Protein AF-A0A820YMK4-F1 (afdb_monomer_lite)

Structure (mmCIF, N/CA/C/O backbone):
data_AF-A0A820YMK4-F1
#
_entry.id   AF-A0A820YMK4-F1
#
loop_
_atom_site.group_PDB
_atom_site.id
_atom_site.type_symbol
_atom_site.label_atom_id
_atom_site.label_alt_id
_atom_site.label_comp_id
_atom_site.label_asym_id
_atom_site.label_entity_id
_atom_site.label_seq_id
_atom_site.pdbx_PDB_ins_code
_atom_site.Cartn_x
_atom_site.Cartn_y
_atom_site.Cartn_z
_atom_site.occupancy
_atom_site.B_iso_or_equiv
_atom_site.auth_seq_id
_atom_site.auth_comp_id
_atom_site.auth_asym_id
_atom_site.auth_atom_id
_atom_site.pdbx_PDB_model_num
ATOM 1 N N . CYS A 1 1 ? -10.595 20.491 -21.855 1.00 44.12 1 CYS A N 1
ATOM 2 C CA . CYS A 1 1 ? -9.277 19.819 -21.812 1.00 44.12 1 CYS A CA 1
ATOM 3 C C . CYS A 1 1 ? -9.116 18.895 -20.594 1.00 44.12 1 CYS A C 1
ATOM 5 O O . CYS A 1 1 ? -8.037 18.860 -20.022 1.00 44.12 1 CYS A O 1
ATOM 7 N N . GLU A 1 2 ? -10.140 18.122 -20.203 1.00 41.34 2 GLU A N 1
ATOM 8 C CA . GLU A 1 2 ? -10.060 17.228 -19.022 1.00 41.34 2 GLU A CA 1
ATOM 9 C C . GLU A 1 2 ? -10.255 15.739 -19.357 1.00 41.34 2 GLU A C 1
ATOM 11 O O . GLU A 1 2 ? -9.821 14.875 -18.605 1.00 41.34 2 GLU A O 1
ATOM 16 N N . GLN A 1 3 ? -10.828 15.413 -20.521 1.00 43.97 3 GLN A N 1
ATOM 17 C CA . GLN A 1 3 ? -11.158 14.031 -20.895 1.00 43.97 3 GLN A CA 1
ATOM 18 C C . GLN A 1 3 ? -9.972 13.183 -21.373 1.00 43.97 3 GLN A C 1
ATOM 20 O O . GLN A 1 3 ? -10.063 11.962 -21.373 1.00 43.97 3 GLN A O 1
ATOM 25 N N . SER A 1 4 ? -8.841 13.789 -21.735 1.00 41.47 4 SER A N 1
ATOM 26 C CA . SER A 1 4 ? -7.663 13.061 -22.228 1.00 41.47 4 SER A CA 1
ATOM 27 C C . SER A 1 4 ? -6.729 12.540 -21.126 1.00 41.47 4 SER A C 1
ATOM 29 O O . SER A 1 4 ? -5.755 11.863 -21.441 1.00 41.47 4 SER A O 1
ATOM 31 N N . ARG A 1 5 ? -7.015 12.803 -19.841 1.00 47.66 5 ARG A N 1
ATOM 32 C CA . ARG A 1 5 ? -6.244 12.263 -18.699 1.00 47.66 5 ARG A CA 1
ATOM 33 C C . ARG A 1 5 ? -6.848 11.005 -18.063 1.00 47.66 5 ARG A C 1
ATOM 35 O O . ARG A 1 5 ? -6.221 10.421 -17.188 1.00 47.66 5 ARG A O 1
ATOM 42 N N . LEU A 1 6 ? -8.035 10.574 -18.497 1.00 47.06 6 LEU A N 1
ATOM 43 C CA . LEU A 1 6 ? -8.757 9.457 -17.872 1.00 47.06 6 LEU A CA 1
ATOM 44 C C . LEU A 1 6 ? -8.223 8.066 -18.256 1.00 47.06 6 LEU A C 1
ATOM 46 O O . LEU A 1 6 ? -8.488 7.109 -17.541 1.00 47.06 6 LEU A O 1
ATOM 50 N N . ASN A 1 7 ? -7.430 7.949 -19.324 1.00 50.53 7 ASN A N 1
ATOM 51 C CA . ASN A 1 7 ? -7.085 6.636 -19.887 1.00 50.53 7 ASN A CA 1
ATOM 52 C C . ASN A 1 7 ? -5.708 6.096 -19.458 1.00 50.53 7 ASN A C 1
ATOM 54 O O . ASN A 1 7 ? -5.386 4.956 -19.776 1.00 50.53 7 ASN A O 1
ATOM 58 N N . ALA A 1 8 ? -4.893 6.882 -18.742 1.00 49.84 8 ALA A N 1
ATOM 59 C CA . ALA A 1 8 ? -3.568 6.442 -18.282 1.00 49.84 8 ALA A CA 1
ATOM 60 C C . ALA A 1 8 ? -3.612 5.618 -16.977 1.00 49.84 8 ALA A C 1
ATOM 62 O O . ALA A 1 8 ? -2.638 4.964 -16.636 1.00 49.84 8 ALA A O 1
ATOM 63 N N . TYR A 1 9 ? -4.744 5.611 -16.264 1.00 60.66 9 TYR A N 1
ATOM 64 C CA . TYR A 1 9 ? -4.913 4.902 -14.986 1.00 60.66 9 TYR A CA 1
ATOM 65 C C . TYR A 1 9 ? -5.800 3.657 -15.085 1.00 60.66 9 TYR A C 1
ATOM 67 O O . TYR A 1 9 ? -6.255 3.144 -14.065 1.00 60.66 9 TYR A O 1
ATOM 75 N N . GLU A 1 10 ? -6.085 3.175 -16.29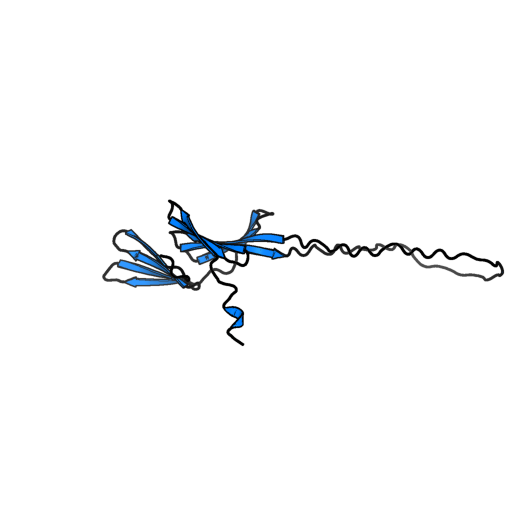5 1.00 82.25 10 GLU A N 1
ATOM 76 C CA . GLU A 1 10 ? -6.966 2.022 -16.456 1.00 82.25 10 GLU A CA 1
ATOM 77 C C . GLU A 1 10 ? -6.236 0.743 -16.017 1.00 82.25 10 GLU A C 1
ATOM 79 O O . GLU A 1 10 ? -5.239 0.324 -16.618 1.00 82.25 10 GLU A O 1
ATOM 84 N N . GLU A 1 11 ? -6.721 0.153 -14.923 1.00 89.19 11 GLU A N 1
ATOM 85 C CA . GLU A 1 11 ? -6.281 -1.149 -14.430 1.00 89.19 11 GLU A CA 1
ATOM 86 C C . GLU A 1 11 ? -6.494 -2.202 -15.525 1.00 89.19 11 GLU A C 1
ATOM 88 O O . GLU A 1 11 ? -7.583 -2.331 -16.086 1.00 89.19 11 GLU A O 1
ATOM 93 N N . ASN A 1 12 ? -5.442 -2.953 -15.847 1.00 92.25 12 ASN A N 1
ATOM 94 C CA . ASN A 1 12 ? -5.512 -4.075 -16.776 1.00 92.25 12 ASN A CA 1
ATOM 95 C C . ASN A 1 12 ? -5.909 -5.366 -16.048 1.00 92.25 12 ASN A C 1
ATOM 97 O O . ASN A 1 12 ? -6.738 -6.132 -16.531 1.00 92.25 12 ASN A O 1
ATOM 101 N N . SER A 1 13 ? -5.312 -5.613 -14.880 1.00 94.12 13 SER A N 1
ATOM 102 C CA . SER A 1 13 ? -5.597 -6.792 -14.059 1.00 94.12 13 SER A CA 1
ATOM 103 C C . SER A 1 13 ? -5.133 -6.604 -12.618 1.00 94.12 13 SER A C 1
ATOM 105 O O . SER A 1 13 ? -4.156 -5.887 -12.383 1.00 94.12 13 SER A O 1
ATOM 107 N N . ARG A 1 14 ? -5.739 -7.353 -11.689 1.00 95.56 14 ARG A N 1
ATOM 108 C CA . ARG A 1 14 ? -5.254 -7.510 -10.311 1.00 95.56 14 ARG A CA 1
ATOM 109 C C . ARG A 1 14 ? -5.041 -8.963 -9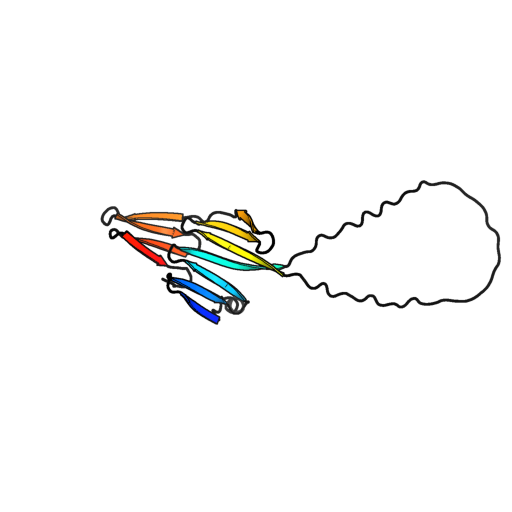.916 1.00 95.56 14 ARG A C 1
ATOM 111 O O . ARG A 1 14 ? -5.781 -9.846 -10.348 1.00 95.56 14 ARG A O 1
ATOM 118 N N . ILE A 1 15 ? -4.054 -9.185 -9.058 1.00 97.06 15 ILE A N 1
ATOM 119 C CA . ILE A 1 15 ? -3.762 -10.469 -8.419 1.00 97.06 15 ILE A CA 1
ATOM 120 C C . ILE A 1 15 ? -3.705 -10.235 -6.912 1.00 97.06 15 ILE A C 1
ATOM 122 O O . ILE A 1 15 ? -3.066 -9.287 -6.461 1.00 97.06 15 ILE A O 1
ATOM 126 N N . ILE A 1 16 ? -4.371 -11.098 -6.150 1.00 97.38 16 ILE A N 1
ATOM 127 C CA . ILE A 1 16 ? -4.327 -11.100 -4.686 1.00 97.38 16 ILE A CA 1
ATOM 128 C C . ILE A 1 16 ? -3.622 -12.384 -4.264 1.00 97.38 16 ILE A C 1
ATOM 130 O O . ILE A 1 16 ? -4.019 -13.467 -4.703 1.00 97.38 16 ILE A O 1
ATOM 134 N N . ASP A 1 17 ? -2.565 -12.265 -3.469 1.00 96.31 17 ASP A N 1
ATOM 135 C CA . ASP A 1 17 ? -1.839 -13.427 -2.958 1.00 96.31 17 ASP A CA 1
ATOM 136 C C . ASP A 1 17 ? -2.427 -13.951 -1.633 1.00 96.31 17 ASP A C 1
ATOM 138 O O . ASP A 1 17 ? -3.372 -13.395 -1.071 1.00 96.31 17 ASP A O 1
ATOM 142 N N . SER A 1 18 ? -1.878 -15.059 -1.131 1.00 96.69 18 SER A N 1
ATOM 143 C CA . SER A 1 18 ? -2.309 -15.662 0.138 1.00 96.69 18 SER A CA 1
ATOM 144 C C . SER A 1 18 ? -1.953 -14.835 1.375 1.00 96.69 18 SER A C 1
ATOM 146 O O . SER A 1 18 ? -2.486 -15.098 2.450 1.00 96.69 18 SER A O 1
ATOM 148 N N . GLU A 1 19 ? -1.037 -13.878 1.242 1.00 95.25 19 GLU A N 1
ATOM 149 C CA . GLU A 1 19 ? -0.589 -12.992 2.319 1.00 95.25 19 GLU A CA 1
ATOM 150 C C . GLU A 1 19 ? -1.419 -11.696 2.369 1.00 95.25 19 GLU A C 1
ATOM 152 O O . GLU A 1 19 ? -1.318 -10.931 3.327 1.00 95.25 19 GLU A O 1
ATOM 157 N N . GLY A 1 20 ? -2.299 -11.481 1.385 1.00 93.62 20 GLY A N 1
ATOM 158 C CA . GLY A 1 20 ? -3.174 -10.317 1.285 1.00 93.62 20 GLY A CA 1
ATOM 159 C C . GLY A 1 20 ? -2.554 -9.143 0.531 1.00 93.62 20 GLY A C 1
ATOM 160 O O . GLY A 1 20 ? -3.114 -8.047 0.562 1.00 93.62 20 GLY A O 1
ATOM 161 N N . HIS A 1 21 ? -1.424 -9.338 -0.153 1.00 96.88 21 HIS A N 1
ATOM 162 C CA . HIS A 1 21 ? -0.894 -8.341 -1.073 1.00 96.88 21 HIS A CA 1
ATOM 163 C C . HIS A 1 21 ? -1.774 -8.253 -2.313 1.00 96.88 21 HIS A C 1
ATOM 165 O O . HIS A 1 21 ? -2.178 -9.269 -2.887 1.00 96.88 21 HIS A O 1
ATOM 171 N N . VAL A 1 22 ? -2.018 -7.028 -2.770 1.00 97.44 22 VAL A N 1
ATOM 172 C CA . VAL A 1 22 ? -2.761 -6.765 -4.002 1.00 97.44 22 VAL A CA 1
ATOM 173 C C . VAL A 1 22 ? -1.812 -6.176 -5.031 1.00 97.44 22 VAL A C 1
ATOM 175 O O . VAL A 1 22 ? -1.326 -5.060 -4.876 1.00 97.44 22 VAL A O 1
ATOM 178 N N . MET A 1 23 ? -1.548 -6.932 -6.090 1.00 97.25 23 MET A N 1
ATOM 179 C CA . MET A 1 23 ? -0.740 -6.509 -7.229 1.00 97.25 23 MET A CA 1
ATOM 180 C C . MET A 1 23 ? -1.661 -6.016 -8.339 1.00 97.25 23 MET A C 1
ATOM 182 O O . MET A 1 23 ? -2.475 -6.780 -8.856 1.00 97.25 23 MET A O 1
ATOM 186 N N . ILE A 1 24 ? -1.520 -4.753 -8.716 1.00 95.50 24 ILE A N 1
ATOM 187 C CA . ILE A 1 24 ? -2.305 -4.078 -9.745 1.00 95.50 24 ILE A CA 1
ATOM 188 C C . ILE A 1 24 ? -1.383 -3.796 -10.925 1.00 95.50 24 ILE A C 1
ATOM 190 O O . ILE A 1 24 ? -0.360 -3.123 -10.789 1.00 95.50 24 ILE A O 1
ATOM 194 N N . PHE A 1 25 ? -1.763 -4.304 -12.092 1.00 94.19 25 PHE A N 1
ATOM 195 C CA . PHE A 1 25 ? -1.062 -4.084 -13.350 1.00 94.19 25 PHE A CA 1
ATOM 196 C C . PHE A 1 25 ? -1.840 -3.051 -14.154 1.00 94.19 25 PHE A C 1
ATOM 198 O O . PHE A 1 25 ? -3.000 -3.283 -14.506 1.00 94.19 25 PHE A O 1
ATOM 205 N N . LYS A 1 26 ? -1.217 -1.913 -14.446 1.00 91.19 26 LYS A N 1
ATOM 206 C CA . LYS A 1 26 ? -1.807 -0.863 -15.280 1.00 91.19 26 LYS A CA 1
ATOM 207 C C . LYS A 1 26 ? -1.460 -1.078 -16.753 1.00 91.19 26 LYS A C 1
ATOM 209 O O . LYS A 1 26 ? -0.520 -1.799 -17.094 1.00 91.19 26 LYS A O 1
ATOM 214 N N . ARG A 1 27 ? -2.232 -0.461 -17.651 1.00 88.06 27 ARG A N 1
ATOM 215 C CA . ARG A 1 27 ? -2.007 -0.566 -19.106 1.00 88.06 27 ARG A CA 1
ATOM 216 C C . ARG A 1 27 ? -0.708 0.072 -19.596 1.00 88.06 27 ARG A C 1
ATOM 218 O O . ARG A 1 27 ? -0.200 -0.337 -20.633 1.00 88.06 27 ARG A O 1
ATOM 225 N N . ASP A 1 28 ? -0.184 1.052 -18.873 1.00 84.00 28 ASP A N 1
ATOM 226 C CA . ASP A 1 28 ? 1.091 1.716 -19.162 1.00 84.00 28 ASP A CA 1
ATOM 227 C C . ASP A 1 28 ? 2.321 0.886 -18.742 1.00 84.00 28 ASP A C 1
ATOM 229 O O . ASP A 1 28 ? 3.456 1.289 -18.988 1.00 84.00 28 ASP A O 1
ATOM 233 N N . GLY A 1 29 ? 2.107 -0.291 -18.145 1.00 84.06 29 GLY A N 1
ATOM 234 C CA . GLY A 1 29 ? 3.169 -1.160 -17.645 1.00 84.06 29 GLY A CA 1
ATOM 235 C C . GLY A 1 29 ? 3.629 -0.823 -16.225 1.00 84.06 29 GLY A C 1
ATOM 236 O O . GLY A 1 29 ? 4.538 -1.489 -15.718 1.00 84.06 29 GLY A O 1
ATOM 237 N N . GLU A 1 30 ? 3.012 0.163 -15.565 1.00 88.75 30 GLU A N 1
ATOM 238 C CA . GLU A 1 30 ? 3.214 0.414 -14.140 1.00 88.75 30 GLU A CA 1
ATOM 239 C C . GLU A 1 30 ? 2.631 -0.750 -13.324 1.00 88.75 30 GLU A C 1
ATOM 241 O O . GLU A 1 30 ? 1.557 -1.292 -13.617 1.00 88.75 30 GLU A O 1
ATOM 246 N N . VAL A 1 31 ? 3.356 -1.138 -12.278 1.00 93.25 31 VAL A N 1
ATOM 247 C CA . VAL A 1 31 ? 2.923 -2.168 -11.331 1.00 93.25 31 VAL A CA 1
ATOM 248 C C . VAL A 1 31 ? 2.845 -1.538 -9.955 1.00 93.25 31 VAL A C 1
ATOM 250 O O . VAL A 1 31 ? 3.825 -0.954 -9.493 1.00 93.25 31 VAL A O 1
ATOM 253 N N . MET A 1 32 ? 1.699 -1.680 -9.301 1.00 95.38 32 MET A N 1
ATOM 254 C CA . MET A 1 32 ? 1.480 -1.220 -7.936 1.00 95.38 32 MET A CA 1
ATOM 255 C C . MET A 1 32 ? 1.205 -2.416 -7.029 1.00 95.38 32 MET A C 1
ATOM 257 O O . MET A 1 32 ? 0.403 -3.279 -7.370 1.00 95.38 32 MET A O 1
ATOM 261 N N . ILE A 1 33 ? 1.865 -2.475 -5.879 1.00 96.94 33 ILE A N 1
ATOM 262 C CA . ILE A 1 33 ? 1.673 -3.509 -4.864 1.00 96.94 33 ILE A CA 1
ATOM 263 C C . ILE A 1 33 ? 1.155 -2.824 -3.609 1.00 96.94 33 ILE A C 1
ATOM 265 O O . ILE A 1 33 ? 1.820 -1.949 -3.056 1.00 96.94 33 ILE A O 1
ATOM 269 N N . LEU A 1 34 ? -0.033 -3.221 -3.174 1.00 97.44 34 LEU A N 1
ATOM 270 C CA . LEU A 1 34 ? -0.677 -2.748 -1.959 1.00 97.44 34 LEU A CA 1
ATOM 271 C C . LEU A 1 34 ? -0.491 -3.807 -0.875 1.00 97.44 34 LEU A C 1
ATOM 273 O O . LEU A 1 34 ? -0.842 -4.970 -1.080 1.00 97.44 34 LEU A O 1
ATOM 277 N N . GLN A 1 35 ? 0.079 -3.420 0.261 1.00 97.62 35 GLN A N 1
ATOM 278 C CA . GLN A 1 35 ? 0.334 -4.326 1.374 1.00 97.62 35 GLN A CA 1
ATOM 279 C C . GLN A 1 35 ? -0.793 -4.288 2.413 1.00 97.62 35 GLN A C 1
ATOM 281 O O . GLN A 1 35 ? -1.352 -3.226 2.684 1.00 97.62 35 GLN A O 1
ATOM 286 N N . PRO A 1 36 ? -1.086 -5.403 3.099 1.00 96.38 36 PRO A N 1
ATOM 287 C CA . PRO A 1 36 ? -2.124 -5.457 4.136 1.00 96.38 36 PRO A CA 1
ATOM 288 C C . PRO A 1 36 ? -1.832 -4.578 5.370 1.00 96.38 36 PRO A C 1
ATOM 290 O O . PRO A 1 36 ? -2.643 -4.496 6.298 1.00 96.38 36 PRO A O 1
ATOM 293 N N . ASP A 1 37 ? -0.666 -3.937 5.436 1.00 95.31 37 ASP A N 1
ATOM 294 C CA . ASP A 1 37 ? -0.303 -2.951 6.450 1.00 95.31 37 ASP A CA 1
ATOM 295 C C . ASP A 1 37 ? -0.472 -1.490 6.032 1.00 95.31 37 ASP A C 1
ATOM 297 O O . ASP A 1 37 ? -0.331 -0.608 6.878 1.00 95.31 37 ASP A O 1
ATOM 301 N N . GLY A 1 38 ? -0.854 -1.233 4.782 1.00 95.62 38 GLY A N 1
ATOM 302 C CA . GLY A 1 38 ? -0.924 0.107 4.207 1.00 95.62 38 GLY A CA 1
ATOM 303 C C . GLY A 1 38 ? 0.330 0.497 3.434 1.00 95.62 38 GLY A C 1
ATOM 304 O O . GLY A 1 38 ? 0.381 1.605 2.900 1.00 95.62 38 GLY A O 1
ATOM 305 N N . GLY A 1 39 ? 1.335 -0.373 3.346 1.00 97.06 39 GLY A N 1
ATOM 306 C CA . GLY A 1 39 ? 2.473 -0.183 2.461 1.00 97.06 39 GLY A CA 1
ATOM 307 C C . GLY A 1 39 ? 2.053 -0.123 0.988 1.00 97.06 39 GLY A C 1
ATOM 308 O O . GLY A 1 39 ? 1.114 -0.799 0.567 1.00 97.06 39 GLY A O 1
ATOM 309 N N . ILE A 1 40 ? 2.744 0.695 0.198 1.00 97.19 40 ILE A N 1
ATOM 310 C CA . ILE A 1 40 ? 2.547 0.809 -1.250 1.00 97.19 40 ILE A CA 1
ATOM 311 C C . ILE A 1 40 ? 3.905 0.731 -1.942 1.00 97.19 40 ILE A C 1
ATOM 313 O O . ILE A 1 40 ? 4.816 1.484 -1.604 1.00 97.19 40 ILE A O 1
ATOM 317 N N . PHE A 1 41 ? 4.020 -0.127 -2.953 1.00 96.50 41 PHE A N 1
ATOM 318 C CA . PHE A 1 41 ? 5.181 -0.205 -3.839 1.00 96.50 41 PHE A CA 1
ATOM 319 C C . PHE A 1 41 ? 4.740 0.104 -5.256 1.00 96.50 41 PHE A C 1
ATOM 321 O O . PHE A 1 41 ? 3.792 -0.496 -5.749 1.00 96.50 41 PHE A O 1
ATOM 328 N N . ILE A 1 42 ? 5.427 1.021 -5.922 1.00 94.50 42 ILE A N 1
ATOM 329 C CA . ILE A 1 42 ? 5.124 1.421 -7.293 1.00 94.50 42 ILE A CA 1
ATOM 330 C C . ILE A 1 42 ? 6.377 1.232 -8.131 1.00 94.50 42 ILE A C 1
ATOM 332 O O . ILE A 1 42 ? 7.415 1.837 -7.853 1.00 94.50 42 ILE A O 1
ATOM 336 N N . LYS A 1 43 ? 6.275 0.414 -9.175 1.00 93.44 43 LYS A N 1
ATOM 337 C CA . LYS A 1 43 ? 7.320 0.264 -10.181 1.00 93.44 43 LYS A CA 1
ATOM 338 C C . LYS A 1 43 ? 7.259 1.439 -11.147 1.00 93.44 43 LYS A C 1
ATOM 340 O O . LYS A 1 43 ? 6.308 1.568 -11.909 1.00 93.44 43 LYS A O 1
ATOM 345 N N . MET A 1 44 ? 8.306 2.248 -11.156 1.00 86.62 44 MET A N 1
ATOM 346 C CA . MET A 1 44 ? 8.492 3.376 -12.060 1.00 86.62 44 MET A CA 1
ATOM 347 C C . MET A 1 44 ? 9.527 3.028 -13.134 1.00 86.62 44 MET A C 1
ATOM 349 O O . MET A 1 44 ? 10.492 2.300 -12.880 1.00 86.62 44 MET A O 1
ATOM 353 N N . ILE A 1 45 ? 9.335 3.564 -14.338 1.00 83.12 45 ILE A N 1
ATOM 354 C CA . ILE A 1 45 ? 10.302 3.477 -15.436 1.00 83.12 45 ILE A CA 1
ATOM 355 C C . ILE A 1 45 ? 10.938 4.855 -15.584 1.00 83.12 45 ILE A C 1
ATOM 357 O O . ILE A 1 45 ? 10.239 5.822 -15.881 1.00 83.12 45 ILE A O 1
ATOM 361 N N . VAL A 1 46 ? 12.251 4.945 -15.382 1.00 79.31 46 VAL A N 1
ATOM 362 C CA . VAL A 1 46 ? 13.000 6.194 -15.540 1.00 79.31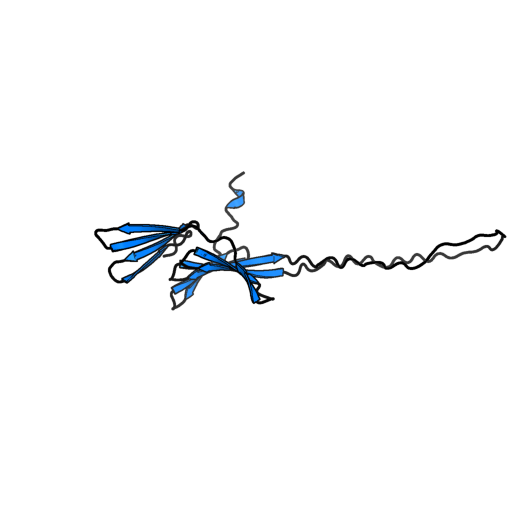 46 VAL A CA 1
ATOM 363 C C . VAL A 1 46 ? 13.928 6.061 -16.749 1.00 79.31 46 VAL A C 1
ATOM 365 O O . VAL A 1 46 ? 14.688 5.090 -16.830 1.00 79.31 46 VAL A O 1
ATOM 368 N N . PRO A 1 47 ? 13.864 6.986 -17.723 1.00 71.75 47 PRO A N 1
ATOM 369 C CA . PRO A 1 47 ? 14.836 7.017 -18.808 1.00 71.75 47 PRO A CA 1
ATOM 370 C C . PRO A 1 47 ? 16.215 7.367 -18.236 1.00 71.75 47 PRO A C 1
ATOM 372 O O . PRO A 1 47 ? 16.366 8.380 -17.553 1.00 71.75 47 PRO A O 1
ATOM 375 N N . GLN A 1 48 ? 17.218 6.526 -18.487 1.00 65.44 48 GLN A N 1
ATOM 376 C CA . GLN A 1 48 ? 18.596 6.826 -18.117 1.00 65.44 48 GLN A CA 1
ATOM 377 C C . GLN A 1 48 ? 19.162 7.808 -19.144 1.00 65.44 48 GLN A C 1
ATOM 379 O O . GLN A 1 48 ? 19.316 7.456 -20.310 1.00 65.44 48 GLN A O 1
ATOM 384 N N . GLN A 1 49 ? 19.458 9.038 -18.722 1.00 58.31 49 GLN A N 1
ATOM 385 C CA . GLN A 1 49 ? 20.368 9.890 -19.483 1.00 58.31 49 GLN A CA 1
ATOM 386 C C . GLN A 1 49 ? 21.785 9.370 -19.244 1.00 58.31 49 GLN A C 1
ATOM 388 O O . GLN A 1 49 ? 22.214 9.245 -18.092 1.00 58.31 49 GLN A O 1
ATOM 393 N N . GLU A 1 50 ? 22.487 9.002 -20.314 1.00 60.56 50 GLU A N 1
ATOM 394 C CA . GLU A 1 50 ? 23.917 8.733 -20.215 1.00 60.56 50 GLU A CA 1
ATOM 395 C C . GLU A 1 50 ? 24.637 10.034 -19.833 1.00 60.56 50 GLU A C 1
ATOM 397 O O . GLU A 1 50 ? 24.254 11.108 -20.304 1.00 60.56 50 GLU A O 1
ATOM 402 N N . PRO A 1 51 ? 25.647 9.981 -18.948 1.00 56.88 51 PRO A N 1
ATOM 403 C CA . PRO A 1 51 ? 26.470 11.149 -18.697 1.00 56.88 51 PRO A CA 1
ATOM 404 C C . PRO A 1 51 ? 27.191 11.501 -20.001 1.00 56.88 51 PRO A C 1
ATOM 406 O O . PRO A 1 51 ? 27.971 10.691 -20.503 1.00 56.88 51 PRO A O 1
ATOM 409 N N . GLU A 1 52 ? 26.934 12.695 -20.544 1.00 52.31 52 GLU A N 1
ATOM 410 C CA . GLU A 1 52 ? 27.749 13.252 -21.623 1.00 52.31 52 GLU A CA 1
ATOM 411 C C . GLU A 1 52 ? 29.201 13.246 -21.140 1.00 52.31 52 GLU A C 1
ATOM 413 O O . GLU A 1 52 ? 29.582 13.971 -20.218 1.00 52.31 52 GLU A O 1
ATOM 418 N N . ILE A 1 53 ? 30.014 12.357 -21.711 1.00 57.94 53 ILE A N 1
ATOM 419 C CA . ILE A 1 53 ? 31.450 12.370 -21.481 1.00 57.94 53 ILE A CA 1
ATOM 420 C C . ILE A 1 53 ? 31.931 13.665 -22.122 1.00 57.94 53 ILE A C 1
ATOM 422 O O . ILE A 1 53 ? 32.046 13.750 -23.345 1.00 57.94 53 ILE A O 1
ATOM 426 N N . GLU A 1 54 ? 32.204 14.681 -21.305 1.00 53.28 54 GLU A N 1
ATOM 427 C CA . GLU A 1 54 ? 32.983 15.831 -21.735 1.00 53.28 54 GLU A CA 1
ATOM 428 C C . GLU A 1 54 ? 34.336 15.295 -22.217 1.00 53.28 54 GLU A C 1
ATOM 430 O O . GLU A 1 54 ? 35.248 15.019 -21.433 1.00 53.28 54 GLU A O 1
ATOM 435 N N . THR A 1 55 ? 34.477 15.099 -23.530 1.00 49.31 55 THR A N 1
ATOM 436 C CA . THR A 1 55 ? 35.781 14.969 -24.173 1.00 49.31 55 THR A CA 1
ATOM 437 C C . THR A 1 55 ? 36.521 16.277 -23.937 1.00 49.31 55 THR A C 1
ATOM 439 O O . THR A 1 55 ? 36.441 17.216 -24.728 1.00 49.31 55 THR A O 1
ATOM 442 N N . SER A 1 56 ? 37.233 16.335 -22.815 1.00 46.44 56 SER A N 1
ATOM 443 C CA . SER A 1 56 ? 38.296 17.291 -22.559 1.00 46.44 56 SER A CA 1
ATOM 444 C C . SER A 1 56 ? 39.356 17.077 -23.635 1.00 46.44 56 SER A C 1
ATOM 446 O O . SER A 1 56 ? 40.227 16.212 -23.533 1.00 46.44 56 SER A O 1
ATOM 448 N N . ALA A 1 57 ? 39.225 17.818 -24.734 1.00 47.12 57 ALA A N 1
ATOM 449 C CA . ALA A 1 57 ? 40.256 17.940 -25.745 1.00 47.12 57 ALA A CA 1
ATOM 450 C C . ALA A 1 57 ? 41.403 18.759 -25.143 1.00 47.12 57 ALA A C 1
ATOM 452 O O . ALA A 1 57 ? 41.495 19.977 -25.303 1.00 47.12 57 ALA A O 1
ATOM 453 N N . GLU A 1 58 ? 42.277 18.068 -24.423 1.00 43.09 58 GLU A N 1
ATOM 454 C CA . GLU A 1 58 ? 43.576 18.562 -24.001 1.00 43.09 58 GLU A CA 1
ATOM 455 C C . GLU A 1 58 ? 44.391 18.897 -25.264 1.00 43.09 58 GLU A C 1
ATOM 457 O O . GLU A 1 58 ? 44.902 18.022 -25.960 1.00 43.09 58 GLU A O 1
ATOM 462 N N . SER A 1 59 ? 44.452 20.182 -25.618 1.00 45.88 59 SER A N 1
ATOM 463 C CA . SER A 1 59 ? 45.330 20.690 -26.675 1.00 45.88 59 SER A CA 1
ATOM 464 C C . SER A 1 59 ? 46.604 21.259 -26.050 1.00 45.88 59 SER A C 1
ATOM 466 O O . SER A 1 59 ? 46.561 22.368 -25.511 1.00 45.88 59 SER A O 1
ATOM 468 N N . PRO A 1 60 ? 47.766 20.592 -26.155 1.00 44.94 60 PRO A N 1
ATOM 469 C CA . PRO A 1 60 ? 49.043 21.250 -25.973 1.00 44.94 60 PRO A CA 1
ATOM 470 C C . PRO A 1 60 ? 49.551 21.716 -27.343 1.00 44.94 60 PRO A C 1
ATOM 472 O O . PRO A 1 60 ? 49.806 20.905 -28.230 1.00 44.94 60 PRO A O 1
ATOM 475 N N . ASN A 1 61 ? 49.707 23.027 -27.532 1.00 37.66 61 ASN A N 1
ATOM 476 C CA . ASN A 1 61 ? 51.011 23.623 -27.858 1.00 37.66 61 ASN A CA 1
ATOM 477 C C . ASN A 1 61 ? 50.902 25.069 -28.358 1.00 37.66 61 ASN A C 1
ATOM 479 O O . ASN A 1 61 ? 50.452 25.370 -29.460 1.00 37.66 61 ASN A O 1
ATOM 483 N N . SER A 1 62 ? 51.408 25.949 -27.496 1.00 39.34 62 SER A N 1
ATOM 484 C CA . SER A 1 62 ? 52.331 27.055 -27.770 1.00 39.34 62 SER A CA 1
ATOM 485 C C . SER A 1 62 ? 52.562 27.504 -29.221 1.00 39.34 62 SER A C 1
ATOM 487 O O . SER A 1 62 ? 53.105 26.790 -30.061 1.00 39.34 62 SER A O 1
ATOM 489 N N . ALA A 1 63 ? 52.321 28.799 -29.416 1.00 42.19 63 ALA A N 1
ATOM 490 C CA . ALA A 1 63 ? 52.777 29.630 -30.519 1.00 42.19 63 ALA A CA 1
ATOM 491 C C . ALA A 1 63 ? 54.304 29.611 -30.747 1.00 42.19 63 ALA A C 1
ATOM 493 O O . ALA A 1 63 ? 55.063 29.733 -29.785 1.00 42.19 63 ALA A O 1
ATOM 494 N N . LYS A 1 64 ? 54.741 29.639 -32.021 1.00 39.50 64 LYS A N 1
ATOM 495 C CA . LYS A 1 64 ? 55.561 30.729 -32.614 1.00 39.50 64 LYS A CA 1
ATOM 496 C C . LYS A 1 64 ? 56.055 30.437 -34.051 1.00 39.50 64 LYS A C 1
ATOM 498 O O . LYS A 1 64 ? 56.690 29.423 -34.294 1.00 39.50 64 LYS A O 1
ATOM 503 N N . LYS A 1 65 ? 55.932 31.493 -34.877 1.00 36.81 65 LYS A N 1
ATOM 504 C CA . LYS A 1 65 ? 56.857 32.013 -35.919 1.00 36.81 65 LYS A CA 1
ATOM 505 C C . LYS A 1 65 ? 56.784 31.526 -37.387 1.00 36.81 65 LYS A C 1
ATOM 507 O O . LYS A 1 65 ? 57.166 30.412 -37.708 1.00 36.81 65 LYS A O 1
ATOM 512 N N . GLU A 1 66 ? 56.343 32.467 -38.241 1.00 38.75 66 GLU A N 1
ATOM 513 C CA . GLU A 1 66 ? 56.902 32.974 -39.527 1.00 38.75 66 GLU A CA 1
ATOM 514 C C . GLU A 1 66 ? 57.939 32.082 -40.260 1.00 38.75 66 GLU A C 1
ATOM 516 O O . GLU A 1 66 ? 58.904 31.632 -39.660 1.00 38.75 66 GLU A O 1
ATOM 521 N N . THR A 1 67 ? 57.961 31.886 -41.588 1.00 33.94 67 THR A N 1
ATOM 522 C CA . THR A 1 67 ? 57.830 32.850 -42.702 1.00 33.94 67 THR A CA 1
ATOM 523 C C . THR A 1 67 ? 57.881 32.102 -44.059 1.00 33.94 67 THR A C 1
ATOM 525 O O . THR A 1 67 ? 58.516 31.057 -44.146 1.00 33.94 67 THR A O 1
ATOM 528 N N . ARG A 1 68 ? 57.384 32.764 -45.121 1.00 40.09 68 ARG A N 1
ATOM 529 C CA . ARG A 1 68 ? 57.757 32.684 -46.561 1.00 40.09 68 ARG A CA 1
ATOM 530 C C . ARG A 1 68 ? 57.138 31.630 -47.505 1.00 40.09 68 ARG A C 1
ATOM 532 O O . ARG A 1 68 ? 57.509 30.467 -47.558 1.00 40.09 68 ARG A O 1
ATOM 539 N N . THR A 1 69 ? 56.257 32.192 -48.335 1.00 40.38 69 THR A N 1
ATOM 540 C CA . THR A 1 69 ? 55.995 31.979 -49.770 1.00 40.38 69 THR A CA 1
ATOM 541 C C . THR A 1 69 ? 57.098 31.303 -50.594 1.00 40.38 69 THR A C 1
ATOM 543 O O . THR A 1 69 ? 58.223 31.792 -50.593 1.00 40.38 69 THR A O 1
ATOM 546 N N . ASP A 1 70 ? 56.728 30.296 -51.398 1.00 39.50 70 ASP A N 1
ATOM 547 C CA . ASP A 1 70 ? 56.920 30.296 -52.859 1.00 39.50 70 ASP A CA 1
ATOM 548 C C . ASP A 1 70 ? 56.199 29.115 -53.547 1.00 39.50 70 ASP A C 1
ATOM 550 O O . ASP A 1 70 ? 55.678 28.202 -52.913 1.00 39.50 70 ASP A O 1
ATOM 554 N N . ALA A 1 71 ? 56.066 29.233 -54.866 1.00 40.16 71 ALA A N 1
ATOM 555 C CA . ALA A 1 71 ? 54.971 28.748 -55.698 1.00 40.16 71 ALA A CA 1
ATOM 556 C C . ALA A 1 71 ? 55.107 27.336 -56.325 1.00 40.16 71 ALA A C 1
ATOM 558 O O . ALA A 1 71 ? 56.192 26.779 -56.438 1.00 40.16 71 ALA A O 1
ATOM 559 N N . ARG A 1 72 ? 53.975 26.918 -56.936 1.00 37.28 72 ARG A N 1
ATOM 560 C CA . ARG A 1 72 ? 53.759 25.978 -58.073 1.00 37.28 72 ARG A CA 1
ATOM 561 C C . ARG A 1 72 ? 53.628 24.471 -57.796 1.00 37.28 72 ARG A C 1
ATOM 563 O O . ARG A 1 72 ? 54.601 23.781 -57.541 1.00 37.28 72 ARG A O 1
ATOM 570 N N . GLY A 1 73 ? 52.443 23.929 -58.121 1.00 37.47 73 GLY A N 1
ATOM 571 C CA . GLY A 1 73 ? 52.278 22.500 -58.423 1.00 37.47 73 GLY A CA 1
ATOM 572 C C . GLY A 1 73 ? 50.830 22.021 -58.595 1.00 37.47 73 GLY A C 1
ATOM 573 O O . GLY A 1 73 ? 50.173 21.666 -57.633 1.00 37.47 73 GLY A O 1
ATOM 574 N N . LYS A 1 74 ? 50.335 21.995 -59.837 1.00 40.84 74 LYS A N 1
ATOM 575 C CA . LYS A 1 74 ? 49.047 21.422 -60.288 1.00 40.84 74 LYS A CA 1
ATOM 576 C C . LYS A 1 74 ? 48.895 19.915 -59.970 1.00 40.84 74 LYS A C 1
ATOM 578 O O . LYS A 1 74 ? 49.774 19.172 -60.386 1.00 40.84 74 LYS A O 1
ATOM 583 N N . LYS A 1 75 ? 47.715 19.474 -59.487 1.00 39.28 75 LYS A N 1
ATOM 584 C CA . LYS A 1 75 ? 46.722 18.551 -60.129 1.00 39.28 75 LYS A CA 1
ATOM 585 C C . LYS A 1 75 ? 46.003 17.608 -59.140 1.00 39.28 75 LYS A C 1
ATOM 587 O O . LYS A 1 75 ? 46.648 16.833 -58.458 1.00 39.28 75 LYS A O 1
ATOM 592 N N . LYS A 1 76 ? 44.670 17.594 -59.300 1.00 37.34 76 LYS A N 1
ATOM 593 C CA . LYS A 1 76 ? 43.715 16.465 -59.255 1.00 37.34 76 LYS A CA 1
ATOM 594 C C . LYS A 1 76 ? 43.682 15.553 -58.020 1.00 37.34 76 LYS A C 1
ATOM 596 O O . LYS A 1 76 ? 44.565 14.727 -57.843 1.00 37.34 76 LYS A O 1
ATOM 601 N N . GLY A 1 77 ? 42.502 15.522 -57.401 1.00 35.12 77 GLY A N 1
ATOM 602 C CA . GLY A 1 77 ? 41.919 14.288 -56.879 1.00 35.12 77 GLY A CA 1
ATOM 603 C C . GLY A 1 77 ? 41.219 14.476 -55.546 1.00 35.12 77 GLY A C 1
ATOM 604 O O . GLY A 1 77 ? 41.824 14.213 -54.517 1.00 35.12 77 GLY A O 1
ATOM 605 N N . ASP A 1 78 ? 39.950 14.887 -55.581 1.00 49.03 78 ASP A N 1
ATOM 606 C CA . ASP A 1 78 ? 39.011 14.547 -54.511 1.00 49.03 78 ASP A CA 1
ATOM 607 C C . ASP A 1 78 ? 38.983 13.022 -54.331 1.00 49.03 78 ASP A C 1
ATOM 609 O O . ASP A 1 78 ? 38.948 12.282 -55.322 1.00 49.03 78 ASP A O 1
ATOM 613 N N . PRO A 1 79 ? 38.874 12.556 -53.085 1.00 47.84 79 PRO A N 1
ATOM 614 C CA . PRO A 1 79 ? 37.805 11.623 -52.805 1.00 47.84 79 PRO A CA 1
ATOM 615 C C . PRO A 1 79 ? 36.931 12.174 -51.684 1.00 47.84 79 PRO A C 1
ATOM 617 O O . PRO A 1 79 ? 37.368 12.381 -50.553 1.00 47.84 79 PRO A O 1
ATOM 620 N N . LYS A 1 80 ? 35.661 12.381 -52.041 1.00 47.00 80 LYS A N 1
ATOM 621 C CA . LYS A 1 80 ? 34.542 12.418 -51.106 1.00 47.00 80 LYS A CA 1
ATOM 622 C C . LYS A 1 80 ? 34.646 11.193 -50.201 1.00 47.00 80 LYS A C 1
ATOM 624 O O . LYS A 1 80 ? 34.519 10.073 -50.688 1.00 47.00 80 LYS A O 1
ATOM 629 N N . ASN A 1 81 ? 34.876 11.413 -48.914 1.00 37.53 81 ASN A N 1
ATOM 630 C CA . ASN A 1 81 ? 34.618 10.400 -47.903 1.00 37.53 81 ASN A CA 1
ATOM 631 C C . ASN A 1 81 ? 33.168 10.612 -47.444 1.00 37.53 81 ASN A C 1
ATOM 633 O O . ASN A 1 81 ? 32.908 11.206 -46.402 1.00 37.53 81 ASN A O 1
ATOM 637 N N . ASP A 1 82 ? 32.233 10.214 -48.310 1.00 46.16 82 ASP A N 1
ATOM 638 C CA . ASP A 1 82 ? 30.862 9.910 -47.912 1.00 46.16 82 ASP A CA 1
ATOM 639 C C . ASP A 1 82 ? 30.927 8.565 -47.181 1.00 46.16 82 ASP A C 1
ATOM 641 O O . ASP A 1 82 ? 30.902 7.509 -47.811 1.00 46.16 82 ASP A O 1
ATOM 645 N N . THR A 1 83 ? 31.063 8.609 -45.859 1.00 42.31 83 THR A N 1
ATOM 646 C CA . THR A 1 83 ? 30.843 7.435 -45.014 1.00 42.31 83 THR A CA 1
ATOM 647 C C . THR A 1 83 ? 29.955 7.855 -43.858 1.00 42.31 83 THR A C 1
ATOM 649 O O . THR A 1 83 ? 30.419 8.432 -42.879 1.00 42.31 83 THR A O 1
ATOM 652 N N . ASP A 1 84 ? 28.664 7.610 -44.073 1.00 41.88 84 ASP A N 1
ATOM 653 C CA . ASP A 1 84 ? 27.613 7.350 -43.097 1.00 41.88 84 ASP A CA 1
ATOM 654 C C . ASP A 1 84 ? 27.811 7.958 -41.705 1.00 41.88 84 ASP A C 1
ATOM 656 O O . ASP A 1 84 ? 28.383 7.349 -40.799 1.00 41.88 84 ASP A O 1
ATOM 660 N N . VAL A 1 85 ? 27.171 9.112 -41.492 1.00 43.62 85 VAL A N 1
ATOM 661 C CA . VAL A 1 85 ? 26.599 9.421 -40.179 1.00 43.62 85 VAL A CA 1
ATOM 662 C C . VAL A 1 85 ? 25.484 8.400 -39.957 1.00 43.62 85 VAL A C 1
ATOM 664 O O . VAL A 1 85 ? 24.310 8.664 -40.208 1.00 43.62 85 VAL A O 1
ATOM 667 N N . SER A 1 86 ? 25.862 7.194 -39.534 1.00 42.81 86 SER A N 1
ATOM 668 C CA . SER A 1 86 ? 24.947 6.297 -38.849 1.00 42.81 86 SER A CA 1
ATOM 669 C C . SER A 1 86 ? 24.524 7.045 -37.595 1.00 42.81 86 SER A C 1
ATOM 671 O O . SER A 1 86 ? 25.270 7.126 -36.619 1.00 42.81 86 SER A O 1
ATOM 673 N N . THR A 1 87 ? 23.360 7.687 -37.659 1.00 43.56 87 THR A N 1
ATOM 674 C CA . THR A 1 87 ? 22.624 8.095 -36.472 1.00 43.56 87 THR A CA 1
ATOM 675 C C . THR A 1 87 ? 22.299 6.798 -35.746 1.00 43.56 87 THR A C 1
ATOM 677 O O . THR A 1 87 ? 21.289 6.155 -36.024 1.00 43.56 87 THR A O 1
ATOM 680 N N . ILE A 1 88 ? 23.220 6.356 -34.888 1.00 49.16 88 ILE A N 1
ATOM 681 C CA . ILE A 1 88 ? 22.953 5.329 -33.895 1.00 49.16 88 ILE A CA 1
ATOM 682 C C . ILE A 1 88 ? 21.787 5.908 -33.105 1.00 49.16 88 ILE A C 1
ATOM 684 O O . ILE A 1 88 ? 21.941 6.907 -32.406 1.00 49.16 88 ILE A O 1
ATOM 688 N N . ALA A 1 89 ? 20.593 5.362 -33.321 1.00 47.16 89 ALA A N 1
ATOM 689 C CA . ALA A 1 89 ? 19.490 5.591 -32.416 1.00 47.16 89 ALA A CA 1
ATOM 690 C C . ALA A 1 89 ? 19.971 5.041 -31.074 1.00 47.16 89 ALA A C 1
ATOM 692 O O . ALA A 1 89 ? 20.041 3.825 -30.904 1.00 47.16 89 ALA A O 1
ATOM 693 N N . GLU A 1 90 ? 20.425 5.928 -30.188 1.00 55.16 90 GLU A N 1
ATOM 694 C CA . GLU A 1 90 ? 20.772 5.575 -28.820 1.00 55.16 90 GLU A CA 1
ATOM 695 C C . GLU A 1 90 ? 19.553 4.872 -28.226 1.00 55.16 90 GLU A C 1
ATOM 697 O O . GLU A 1 90 ? 18.479 5.462 -28.072 1.00 55.16 90 GLU A O 1
ATOM 702 N N . GLU A 1 91 ? 19.688 3.568 -27.978 1.00 57.16 91 GLU A N 1
ATOM 703 C CA . GLU A 1 91 ? 18.696 2.825 -27.220 1.00 57.16 91 GLU A CA 1
ATOM 704 C C . GLU A 1 91 ? 18.665 3.447 -25.829 1.00 57.16 91 GLU A C 1
ATOM 706 O O . GLU A 1 91 ? 19.568 3.234 -25.020 1.00 57.16 91 GLU A O 1
ATOM 711 N N . VAL A 1 92 ? 17.637 4.257 -25.561 1.00 58.38 92 VAL A N 1
ATOM 712 C CA . VAL A 1 92 ? 17.408 4.836 -24.239 1.00 58.38 92 VAL A CA 1
ATOM 713 C C . VAL A 1 92 ? 17.313 3.681 -23.253 1.00 58.38 92 VAL A C 1
ATOM 715 O O . VAL A 1 92 ? 16.324 2.944 -23.209 1.00 58.38 92 VAL A O 1
ATOM 718 N N . LYS A 1 93 ? 18.366 3.499 -22.461 1.00 68.25 93 LYS A N 1
ATOM 719 C CA . LYS A 1 93 ? 18.410 2.448 -21.459 1.00 68.25 93 LYS A CA 1
ATOM 720 C C . LYS A 1 93 ? 17.388 2.795 -20.381 1.00 68.25 93 LYS A C 1
ATOM 722 O O . LYS A 1 93 ? 17.499 3.798 -19.681 1.00 68.25 93 LYS A O 1
ATOM 727 N N . HIS A 1 94 ? 16.343 1.989 -20.269 1.00 70.94 94 HIS A N 1
ATOM 728 C CA . HIS A 1 94 ? 15.349 2.168 -19.219 1.00 70.94 94 HIS A CA 1
ATOM 729 C C . HIS A 1 94 ? 15.868 1.558 -17.917 1.00 70.94 94 HIS A C 1
ATOM 731 O O . HIS A 1 94 ? 16.216 0.376 -17.871 1.00 70.94 94 HIS A O 1
ATOM 737 N N . VAL A 1 95 ? 15.896 2.354 -16.848 1.00 79.69 95 VAL A N 1
ATOM 738 C CA . VAL A 1 95 ? 16.185 1.874 -15.494 1.00 79.69 95 VAL A CA 1
ATOM 739 C C . VAL A 1 95 ? 14.873 1.790 -14.731 1.00 79.69 95 VAL A C 1
ATOM 741 O O . VAL A 1 95 ? 14.050 2.708 -14.762 1.00 79.69 95 VAL A O 1
ATOM 744 N N . TYR A 1 96 ? 14.667 0.670 -14.044 1.00 87.44 96 TYR A N 1
ATOM 745 C CA . TYR A 1 96 ? 13.520 0.515 -13.166 1.00 87.44 96 TYR A CA 1
ATOM 746 C C . TYR A 1 96 ? 13.840 1.080 -11.785 1.00 87.44 96 TYR A C 1
ATOM 748 O O . TYR A 1 96 ? 14.935 0.922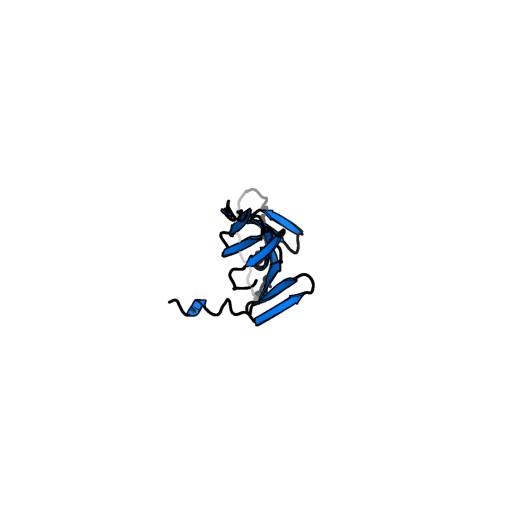 -11.243 1.00 87.44 96 TYR A O 1
ATOM 756 N N . GLN A 1 97 ? 12.854 1.741 -11.201 1.00 92.38 97 GLN A N 1
ATOM 757 C CA . GLN A 1 97 ? 12.914 2.206 -9.827 1.00 92.38 97 GLN A CA 1
ATOM 758 C C . GLN A 1 97 ? 11.652 1.769 -9.100 1.00 92.38 97 GLN A C 1
ATOM 760 O O . GLN A 1 97 ? 10.585 1.655 -9.700 1.00 92.38 97 GLN A O 1
ATOM 765 N N . TRP A 1 98 ? 11.770 1.528 -7.804 1.00 94.69 98 TRP A N 1
ATOM 766 C CA . TRP A 1 98 ? 10.636 1.252 -6.938 1.00 94.69 98 TRP A CA 1
ATOM 767 C C . TRP A 1 98 ? 10.435 2.429 -6.010 1.00 94.69 98 TRP A C 1
ATOM 769 O O . TRP A 1 98 ? 11.334 2.774 -5.251 1.00 94.69 98 TRP A O 1
ATOM 779 N N . ARG A 1 99 ? 9.261 3.049 -6.061 1.00 95.12 99 ARG A N 1
ATOM 780 C CA . ARG A 1 99 ? 8.827 3.953 -5.004 1.00 95.12 99 ARG A CA 1
ATOM 781 C C . ARG A 1 99 ? 8.130 3.128 -3.941 1.00 95.12 99 ARG A C 1
ATOM 783 O O . ARG A 1 99 ? 7.132 2.476 -4.233 1.00 95.12 99 ARG A O 1
ATOM 790 N N . CYS A 1 100 ? 8.632 3.194 -2.725 1.00 96.06 100 CYS A N 1
ATOM 791 C CA . CYS A 1 100 ? 8.128 2.436 -1.598 1.00 96.06 100 CYS A CA 1
ATOM 792 C C . CYS A 1 100 ? 7.625 3.414 -0.545 1.00 96.06 100 CYS A C 1
ATOM 794 O O . CYS A 1 100 ? 8.346 4.335 -0.165 1.00 96.06 100 CYS A O 1
ATOM 796 N N . ILE A 1 101 ? 6.399 3.213 -0.081 1.00 97.00 101 ILE A N 1
ATOM 797 C CA . ILE A 1 101 ? 5.763 4.022 0.952 1.00 97.00 101 ILE A CA 1
ATOM 798 C C . ILE A 1 101 ? 5.325 3.075 2.059 1.00 97.00 101 ILE A C 1
ATOM 800 O O . ILE A 1 101 ? 4.553 2.154 1.812 1.00 97.00 101 ILE A O 1
ATOM 804 N N . THR A 1 102 ? 5.818 3.279 3.270 1.00 96.38 102 THR A N 1
ATOM 805 C CA . THR A 1 102 ? 5.499 2.448 4.433 1.00 96.38 102 THR A CA 1
ATOM 806 C C . THR A 1 102 ? 4.173 2.860 5.073 1.00 96.38 102 THR A C 1
ATOM 808 O O . THR A 1 102 ? 3.637 3.939 4.811 1.00 96.38 102 THR A O 1
ATOM 811 N N . ALA A 1 103 ? 3.641 2.013 5.958 1.00 94.50 103 ALA A N 1
ATOM 812 C CA . ALA A 1 103 ? 2.409 2.284 6.702 1.00 94.50 103 ALA A CA 1
ATOM 813 C C . ALA A 1 103 ? 2.438 3.616 7.484 1.00 94.50 103 ALA A C 1
ATOM 815 O O . ALA A 1 103 ? 1.427 4.313 7.543 1.00 94.50 103 ALA A O 1
ATOM 816 N N . ASP A 1 104 ? 3.600 3.994 8.026 1.00 94.19 104 ASP A N 1
ATOM 817 C CA . ASP A 1 104 ? 3.852 5.246 8.756 1.00 94.19 104 ASP A CA 1
ATOM 818 C C . ASP A 1 104 ? 4.199 6.438 7.843 1.00 94.19 104 ASP A C 1
ATOM 820 O O . ASP A 1 104 ? 4.600 7.500 8.320 1.00 94.19 104 ASP A O 1
ATOM 824 N N . GLY A 1 105 ? 4.028 6.282 6.528 1.00 94.19 105 GLY A N 1
ATOM 825 C CA . GLY A 1 105 ? 4.167 7.350 5.543 1.00 94.19 105 GLY A CA 1
ATOM 826 C C . GLY A 1 105 ? 5.607 7.686 5.157 1.00 94.19 105 GLY A C 1
ATOM 827 O O . GLY A 1 105 ? 5.812 8.641 4.406 1.00 94.19 105 GLY A O 1
ATOM 828 N N . GLN A 1 106 ? 6.615 6.936 5.620 1.00 95.94 106 GLN A N 1
ATOM 829 C CA . GLN A 1 106 ? 7.975 7.096 5.101 1.00 95.94 106 GLN A CA 1
ATOM 830 C C . GLN A 1 106 ? 8.002 6.670 3.638 1.00 95.94 106 GLN A C 1
ATOM 832 O O . GLN A 1 106 ? 7.450 5.635 3.277 1.00 95.94 106 GLN A O 1
ATOM 837 N N . SER A 1 107 ? 8.653 7.465 2.794 1.00 95.50 107 SER A N 1
ATOM 838 C CA . SER A 1 107 ? 8.763 7.182 1.368 1.00 95.50 107 SER A CA 1
ATOM 839 C C . SER A 1 107 ? 10.230 7.163 0.954 1.00 95.50 107 SE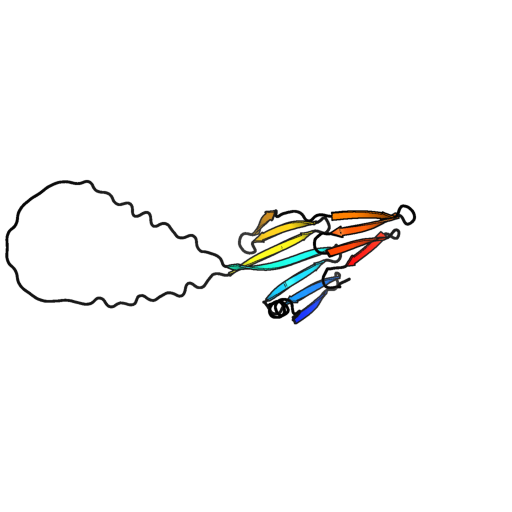R A C 1
ATOM 841 O O . SER A 1 107 ? 11.035 7.978 1.413 1.00 95.50 107 SER A O 1
ATOM 843 N N . TYR A 1 108 ? 10.579 6.213 0.097 1.00 96.00 108 TYR A N 1
ATOM 844 C CA . TYR A 1 108 ? 11.909 6.072 -0.477 1.00 96.00 108 TYR A CA 1
ATOM 845 C C . TYR A 1 108 ? 11.821 5.558 -1.912 1.00 96.00 108 TYR A C 1
ATOM 847 O O . TYR A 1 108 ? 10.851 4.907 -2.303 1.00 96.00 108 TYR A O 1
ATOM 855 N N . ILE A 1 109 ? 12.838 5.870 -2.704 1.00 94.94 109 ILE A N 1
ATOM 856 C CA . ILE A 1 109 ? 13.041 5.333 -4.043 1.00 94.94 109 ILE A CA 1
ATOM 857 C C . ILE A 1 109 ? 14.201 4.349 -3.971 1.00 94.94 109 ILE A C 1
ATOM 859 O O . ILE A 1 109 ? 15.270 4.673 -3.463 1.00 94.94 109 ILE A O 1
ATOM 863 N N . GLN A 1 110 ? 13.988 3.146 -4.483 1.00 93.81 110 GLN A N 1
ATOM 864 C CA . GLN A 1 110 ? 15.014 2.130 -4.634 1.00 93.81 110 GLN A CA 1
ATOM 865 C C . GLN A 1 110 ? 15.343 1.961 -6.115 1.00 93.81 110 GLN A C 1
ATOM 867 O O . GLN A 1 110 ? 14.475 1.629 -6.928 1.00 93.81 110 GLN A O 1
ATOM 872 N N . ASN A 1 111 ? 16.608 2.156 -6.474 1.00 90.31 111 ASN A N 1
ATOM 873 C CA . ASN A 1 111 ? 17.085 1.871 -7.822 1.00 90.31 111 ASN A CA 1
ATOM 874 C C . ASN A 1 111 ? 17.235 0.353 -8.004 1.00 90.31 111 ASN A C 1
ATOM 876 O O . ASN A 1 111 ? 17.939 -0.295 -7.231 1.00 90.31 111 ASN A O 1
ATOM 880 N N . SER A 1 112 ? 16.605 -0.238 -9.025 1.00 85.38 112 SER A N 1
ATOM 881 C CA . SER A 1 112 ? 16.671 -1.695 -9.218 1.00 85.38 112 SER A CA 1
ATOM 882 C C . SER A 1 112 ? 18.068 -2.196 -9.586 1.00 85.38 112 SER A C 1
ATOM 884 O O . SER A 1 112 ? 18.386 -3.357 -9.348 1.00 85.38 112 SER A O 1
ATOM 886 N N . THR A 1 113 ? 18.876 -1.339 -10.211 1.00 85.88 113 THR A N 1
ATOM 887 C CA . THR A 1 113 ? 20.198 -1.678 -10.742 1.00 85.88 113 THR A CA 1
ATOM 888 C C . THR A 1 113 ? 21.283 -1.465 -9.696 1.00 85.88 113 THR A C 1
ATOM 890 O O . THR A 1 113 ? 22.082 -2.366 -9.463 1.00 85.88 113 THR A O 1
ATOM 893 N N . THR A 1 114 ? 21.316 -0.290 -9.059 1.00 86.81 114 THR A N 1
ATOM 894 C CA . THR A 1 114 ? 22.347 0.032 -8.055 1.00 86.81 114 THR A CA 1
ATOM 895 C C . THR A 1 114 ? 21.986 -0.467 -6.659 1.00 86.81 114 THR A C 1
ATOM 897 O O . THR A 1 114 ? 22.860 -0.546 -5.804 1.00 86.81 114 THR A O 1
ATOM 900 N N . GLN A 1 115 ? 20.717 -0.832 -6.425 1.00 85.88 115 GLN A N 1
ATOM 901 C CA . GLN A 1 115 ? 20.157 -1.168 -5.106 1.00 85.88 115 GLN A CA 1
ATOM 902 C C . GLN A 1 115 ? 20.300 -0.048 -4.067 1.00 85.88 115 GLN A C 1
ATOM 904 O O . GLN A 1 115 ? 20.096 -0.272 -2.875 1.00 85.88 115 GLN A O 1
ATOM 909 N N . GLU A 1 116 ? 20.626 1.162 -4.513 1.00 89.62 116 GLU A N 1
ATOM 910 C CA . GLU A 1 116 ? 20.703 2.333 -3.657 1.00 89.62 116 GLU A CA 1
ATOM 911 C C . GLU A 1 116 ? 19.301 2.810 -3.285 1.00 89.62 116 GLU A C 1
ATOM 913 O O . GLU A 1 116 ? 18.347 2.686 -4.064 1.00 89.62 116 GLU A O 1
ATOM 918 N N . TYR A 1 117 ? 19.207 3.369 -2.080 1.00 89.25 117 TYR A N 1
ATOM 919 C CA . TYR A 1 117 ? 17.981 3.912 -1.519 1.00 89.25 117 TYR A CA 1
ATOM 920 C C . TYR A 1 117 ? 18.115 5.420 -1.373 1.00 89.25 117 TYR A C 1
ATOM 922 O O . TYR A 1 117 ? 19.017 5.915 -0.697 1.00 89.25 117 TYR A O 1
ATOM 930 N N . GLU A 1 118 ? 17.169 6.143 -1.952 1.00 93.12 118 GLU A N 1
ATOM 931 C CA . GLU A 1 118 ? 17.019 7.576 -1.775 1.00 93.12 118 GLU A CA 1
ATOM 932 C C . GLU A 1 118 ? 15.767 7.839 -0.943 1.00 93.12 118 GLU A C 1
ATOM 934 O O . GLU A 1 118 ? 14.654 7.479 -1.328 1.00 93.12 118 GLU A O 1
ATOM 939 N N . LYS A 1 119 ? 15.930 8.461 0.225 1.00 93.25 119 LYS A N 1
ATOM 940 C CA . LYS A 1 119 ? 14.784 8.870 1.036 1.00 93.25 119 LYS A CA 1
ATOM 941 C C . LYS A 1 119 ? 14.100 10.060 0.366 1.00 93.25 119 LYS A C 1
ATOM 943 O O . LYS A 1 119 ? 14.748 11.066 0.098 1.00 93.25 119 LYS A O 1
ATOM 948 N N . THR A 1 120 ? 12.792 9.969 0.164 1.00 93.69 120 THR A N 1
ATOM 949 C CA . THR A 1 120 ? 11.991 11.065 -0.392 1.00 93.69 120 THR A CA 1
ATOM 950 C C . THR A 1 120 ? 11.224 11.799 0.707 1.00 93.69 120 THR A C 1
ATOM 952 O O . THR A 1 120 ? 11.347 11.489 1.895 1.00 93.69 120 THR A O 1
ATOM 955 N N . GLU A 1 121 ? 10.395 12.769 0.315 1.00 93.44 121 GLU A N 1
ATOM 956 C CA . GLU A 1 121 ? 9.481 13.443 1.236 1.00 93.44 121 GLU A CA 1
ATOM 957 C C . GLU A 1 121 ? 8.561 12.432 1.937 1.00 93.44 121 GLU A C 1
ATOM 959 O O . GLU A 1 121 ? 7.986 11.543 1.304 1.00 93.44 121 GLU A O 1
ATOM 964 N N . GLN A 1 122 ? 8.467 12.559 3.260 1.00 93.88 122 GLN A N 1
ATOM 965 C CA . GLN A 1 122 ? 7.584 11.751 4.090 1.00 93.88 122 GLN A CA 1
ATOM 966 C C . GLN A 1 122 ? 6.149 12.265 3.957 1.00 93.88 122 GLN A C 1
ATOM 968 O O . GLN A 1 122 ? 5.907 13.467 4.061 1.00 93.88 122 GLN A O 1
ATOM 973 N N . LEU A 1 123 ? 5.200 11.348 3.779 1.00 95.75 123 LEU A N 1
ATOM 974 C CA . LEU A 1 123 ? 3.786 11.692 3.715 1.00 95.75 123 LEU A CA 1
ATOM 975 C C . LEU A 1 123 ? 3.283 12.191 5.063 1.00 95.75 123 LEU A C 1
ATOM 977 O O . LEU A 1 123 ? 3.667 11.687 6.121 1.00 95.75 123 LEU A O 1
ATOM 981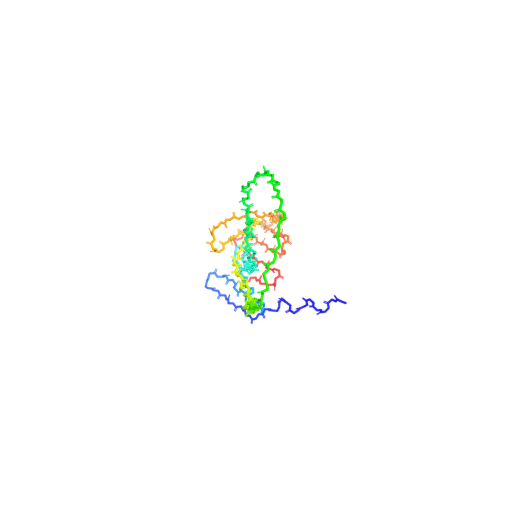 N N . ARG A 1 124 ? 2.360 13.150 5.022 1.00 96.94 124 ARG A N 1
ATOM 982 C CA . ARG A 1 124 ? 1.673 13.605 6.230 1.00 96.94 124 ARG A CA 1
ATOM 983 C C . ARG A 1 124 ? 0.641 12.579 6.679 1.00 96.94 124 ARG A C 1
ATOM 985 O O . ARG A 1 124 ? -0.049 11.968 5.860 1.00 96.94 124 ARG A O 1
ATOM 992 N N . LEU A 1 125 ? 0.519 12.445 7.997 1.00 97.38 125 LEU A N 1
ATOM 993 C CA . LEU A 1 125 ? -0.450 11.575 8.647 1.00 97.38 125 LEU A CA 1
ATOM 994 C C . LEU A 1 125 ? -1.264 12.379 9.657 1.00 97.38 125 LEU A C 1
ATOM 996 O O . LEU A 1 125 ? -0.717 13.197 10.398 1.00 97.38 125 LEU A O 1
ATOM 1000 N N . ILE A 1 126 ? -2.564 12.119 9.700 1.00 97.75 126 ILE A N 1
ATOM 1001 C CA . ILE A 1 126 ? -3.475 12.606 10.733 1.00 97.75 126 ILE A CA 1
ATOM 1002 C C . ILE A 1 126 ? -3.934 11.387 11.524 1.00 97.75 126 ILE A C 1
ATOM 1004 O O . ILE A 1 126 ? -4.447 10.435 10.940 1.00 97.75 126 ILE A O 1
ATOM 1008 N N . LEU A 1 127 ? -3.731 11.416 12.839 1.00 97.25 127 LEU A N 1
ATOM 1009 C CA . LEU A 1 127 ? -4.184 10.376 13.757 1.00 97.25 127 LEU A CA 1
ATOM 1010 C C . LEU A 1 127 ? -5.408 10.876 14.521 1.00 97.25 127 LEU A C 1
ATOM 1012 O O . LEU A 1 127 ? -5.339 11.884 15.225 1.00 97.25 127 LEU A O 1
ATOM 1016 N N . GLU A 1 128 ? -6.499 10.131 14.425 1.00 97.50 128 GLU A N 1
ATOM 1017 C CA . GLU A 1 128 ? -7.719 10.348 15.188 1.00 97.50 128 GLU A CA 1
ATOM 1018 C C . GLU A 1 128 ? -7.951 9.161 16.120 1.00 97.50 128 GLU A C 1
ATOM 1020 O O . GLU A 1 128 ? -7.944 8.011 15.690 1.00 97.50 128 GLU A O 1
ATOM 1025 N N . THR A 1 129 ? -8.180 9.434 17.403 1.00 97.38 129 THR A N 1
ATOM 1026 C CA . THR A 1 129 ? -8.463 8.395 18.400 1.00 97.38 129 THR A CA 1
ATOM 1027 C C . THR A 1 129 ? -9.844 8.627 18.987 1.00 97.38 129 THR A C 1
ATOM 1029 O O . THR A 1 129 ? -10.119 9.696 19.535 1.00 97.38 129 THR A O 1
ATOM 1032 N N . ASN A 1 130 ? -10.711 7.618 18.924 1.00 95.94 130 ASN A N 1
ATOM 1033 C CA . ASN A 1 130 ? -12.010 7.661 19.580 1.00 95.94 130 ASN A CA 1
ATOM 1034 C C . ASN A 1 130 ? -11.854 7.276 21.064 1.00 95.94 130 ASN A C 1
ATOM 1036 O O . ASN A 1 130 ? -11.585 6.113 21.363 1.00 95.94 130 ASN A O 1
ATOM 1040 N N . PRO A 1 131 ? -12.078 8.194 22.022 1.00 94.81 131 PRO A N 1
ATOM 1041 C CA . PRO A 1 131 ? -11.849 7.919 23.442 1.00 94.81 131 PRO A CA 1
ATOM 1042 C C . PRO A 1 131 ? -12.860 6.940 24.057 1.00 94.81 131 PRO A C 1
ATOM 1044 O O . PRO A 1 131 ? -12.646 6.462 25.166 1.00 94.81 131 PRO A O 1
ATOM 1047 N N . LYS A 1 132 ? -13.986 6.663 23.383 1.00 95.69 132 LYS A N 1
ATOM 1048 C CA . LYS A 1 132 ? -15.003 5.720 23.873 1.00 95.69 132 LYS A CA 1
ATOM 1049 C C . LYS A 1 132 ? -14.733 4.296 23.415 1.00 95.69 132 LYS A C 1
ATOM 1051 O O . LYS A 1 132 ? -14.962 3.365 24.178 1.00 95.69 132 LYS A O 1
ATOM 1056 N N . THR A 1 133 ? -14.297 4.133 22.168 1.00 94.19 133 THR A N 1
ATOM 1057 C CA . THR A 1 133 ? -14.060 2.813 21.574 1.00 94.19 133 THR A CA 1
ATOM 1058 C C . THR A 1 133 ? -12.590 2.411 21.608 1.00 94.19 133 THR A C 1
ATOM 1060 O O . THR A 1 133 ? -12.302 1.242 21.405 1.00 94.19 133 THR A O 1
ATOM 1063 N N . ASN A 1 134 ? -11.668 3.337 21.897 1.00 93.44 134 ASN A N 1
ATOM 1064 C CA . ASN A 1 134 ? -10.215 3.176 21.738 1.00 93.44 134 ASN A CA 1
ATOM 1065 C C . ASN A 1 134 ? -9.779 2.818 20.307 1.00 93.44 134 ASN A C 1
ATOM 1067 O O . ASN A 1 134 ? -8.647 2.390 20.094 1.00 93.44 134 ASN A O 1
ATOM 1071 N N . GLU A 1 135 ? -10.658 3.003 19.323 1.00 97.00 135 GLU A N 1
ATOM 1072 C CA . GLU A 1 135 ? -10.312 2.843 17.917 1.00 97.00 135 GLU A CA 1
ATOM 1073 C C . GLU A 1 135 ? -9.441 4.012 17.463 1.00 97.00 135 GLU A C 1
ATOM 1075 O O . GLU A 1 135 ? -9.658 5.160 17.867 1.00 97.00 135 GLU A O 1
ATOM 1080 N N . GLN A 1 136 ? -8.468 3.710 16.611 1.00 97.62 136 GLN A N 1
ATOM 1081 C CA . GLN A 1 136 ? -7.575 4.702 16.027 1.00 97.62 136 GLN A CA 1
ATOM 1082 C C . GLN A 1 136 ? -7.726 4.688 14.515 1.00 97.62 136 GLN A C 1
ATOM 1084 O O . GLN A 1 136 ? -7.787 3.625 13.899 1.00 97.62 136 GLN A O 1
ATOM 1089 N N . VAL A 1 137 ? -7.766 5.866 13.914 1.00 97.56 137 VAL A N 1
ATOM 1090 C CA . VAL A 1 137 ? -7.828 6.046 12.469 1.00 97.56 137 VAL A CA 1
ATOM 1091 C C . VAL A 1 137 ? -6.646 6.901 12.049 1.00 97.56 137 VAL A C 1
ATOM 1093 O O . VAL A 1 137 ? -6.448 8.001 12.556 1.00 97.56 137 VAL A O 1
ATOM 1096 N N . ILE A 1 138 ? -5.849 6.382 11.124 1.00 97.81 138 ILE A N 1
ATOM 1097 C CA . ILE A 1 138 ? -4.765 7.110 10.478 1.00 97.81 138 ILE A CA 1
ATOM 1098 C C . ILE A 1 138 ? -5.228 7.487 9.077 1.00 97.81 138 ILE A C 1
ATOM 1100 O O . ILE A 1 138 ? -5.541 6.613 8.269 1.00 97.81 138 ILE A O 1
ATOM 1104 N N . HIS A 1 139 ? -5.227 8.782 8.785 1.00 97.81 139 HIS A N 1
ATOM 1105 C CA . HIS A 1 139 ? -5.433 9.326 7.450 1.00 97.81 139 HIS A CA 1
ATOM 1106 C C . HIS A 1 139 ? -4.090 9.755 6.871 1.00 97.81 139 HIS A C 1
ATOM 1108 O O . HIS A 1 139 ? -3.425 10.629 7.431 1.00 97.81 139 HIS A O 1
ATOM 1114 N N . ARG A 1 140 ? -3.693 9.159 5.748 1.00 97.12 140 ARG A N 1
ATOM 1115 C CA . ARG A 1 140 ? -2.496 9.555 5.004 1.00 97.12 140 ARG A CA 1
ATOM 1116 C C . ARG A 1 140 ? -2.836 10.467 3.836 1.00 97.12 140 ARG A C 1
ATOM 1118 O O . ARG A 1 140 ? -3.912 10.387 3.244 1.00 97.12 140 ARG A O 1
ATOM 1125 N N . GLU A 1 141 ? -1.877 11.312 3.482 1.00 96.25 141 GLU A N 1
ATOM 1126 C CA . GLU A 1 141 ? -1.970 12.266 2.373 1.00 96.25 141 GLU A CA 1
ATOM 1127 C C . GLU A 1 141 ? -2.266 11.620 1.008 1.00 96.25 141 GLU A C 1
ATOM 1129 O O . GLU A 1 141 ? -2.976 12.196 0.185 1.00 96.25 141 GLU A O 1
ATOM 1134 N N . ASP A 1 142 ? -1.806 10.390 0.783 1.00 94.56 142 ASP A N 1
ATOM 1135 C CA . ASP A 1 142 ? -2.060 9.606 -0.430 1.00 94.56 142 ASP A CA 1
ATOM 1136 C C . ASP A 1 142 ? -3.419 8.882 -0.429 1.00 94.56 142 ASP A C 1
ATOM 1138 O O . ASP A 1 142 ? -3.658 7.995 -1.247 1.00 94.56 142 ASP A O 1
ATOM 1142 N N . LYS A 1 143 ? -4.336 9.295 0.457 1.00 95.81 143 LYS A N 1
ATOM 1143 C CA . LYS A 1 143 ? -5.693 8.751 0.629 1.00 95.81 143 LYS A CA 1
ATOM 1144 C C . LYS A 1 143 ? -5.733 7.303 1.126 1.00 95.81 143 LYS A C 1
ATOM 1146 O O . LYS A 1 143 ? -6.765 6.649 0.989 1.00 95.81 143 LYS A O 1
ATOM 1151 N N . VAL A 1 144 ? -4.654 6.816 1.737 1.00 97.06 144 VAL A N 1
ATOM 1152 C CA . VAL A 1 144 ? -4.691 5.573 2.515 1.00 97.06 144 VAL A CA 1
ATOM 1153 C C . VAL A 1 144 ? -5.305 5.854 3.884 1.00 97.06 144 VAL A C 1
ATOM 1155 O O . VAL A 1 144 ? -4.909 6.793 4.578 1.00 97.06 144 VAL A O 1
ATOM 1158 N N . ILE A 1 145 ? -6.269 5.027 4.283 1.00 97.69 145 ILE A N 1
ATOM 1159 C CA . ILE A 1 145 ? -6.895 5.066 5.606 1.00 97.69 145 ILE A CA 1
ATOM 1160 C C . ILE A 1 145 ? -6.586 3.757 6.321 1.00 97.69 145 ILE A C 1
ATOM 1162 O O . ILE A 1 145 ? -6.841 2.681 5.784 1.00 97.69 145 ILE A O 1
ATOM 1166 N N . ILE A 1 146 ? -6.059 3.844 7.539 1.00 97.75 146 ILE A N 1
ATOM 1167 C CA . ILE A 1 146 ? -5.755 2.679 8.374 1.00 97.75 146 ILE A CA 1
ATOM 1168 C C . ILE A 1 146 ? -6.566 2.787 9.660 1.00 97.75 146 ILE A C 1
ATOM 1170 O O . ILE A 1 146 ? -6.377 3.716 10.439 1.00 97.75 146 ILE A O 1
ATOM 1174 N N . VAL A 1 147 ? -7.466 1.837 9.888 1.00 97.56 147 VAL A N 1
ATOM 1175 C CA . VAL A 1 147 ? -8.298 1.755 11.090 1.00 97.56 147 VAL A CA 1
ATOM 1176 C C . VAL A 1 147 ? -7.779 0.632 11.975 1.00 97.56 147 VAL A C 1
ATOM 1178 O O . VAL A 1 147 ? -7.795 -0.530 11.570 1.00 97.56 147 VAL A O 1
ATOM 1181 N N . PHE A 1 148 ? -7.370 0.967 13.192 1.00 97.19 148 PHE A N 1
ATOM 1182 C CA . PHE A 1 148 ? -7.074 0.019 14.259 1.00 97.19 148 PHE A CA 1
ATOM 1183 C C . PHE A 1 148 ? -8.293 -0.102 15.161 1.00 97.19 148 PHE A C 1
ATOM 1185 O O . PHE A 1 148 ? -8.746 0.879 15.758 1.00 97.19 148 PHE A O 1
ATOM 1192 N N . ARG A 1 149 ? -8.834 -1.312 15.252 1.00 96.81 149 ARG A N 1
ATOM 1193 C CA . ARG A 1 149 ? -9.974 -1.617 16.108 1.00 96.81 149 ARG A CA 1
ATOM 1194 C C . ARG A 1 149 ? -9.523 -2.047 17.497 1.00 96.81 149 ARG A C 1
ATOM 1196 O O . ARG A 1 149 ? -8.416 -2.543 17.693 1.00 96.81 149 ARG A O 1
ATOM 1203 N N . ALA A 1 150 ? -10.422 -1.899 18.463 1.00 94.75 150 ALA A N 1
ATOM 1204 C CA . ALA A 1 150 ? -10.185 -2.292 19.851 1.00 94.75 150 ALA A CA 1
ATOM 1205 C C . ALA A 1 150 ? -9.944 -3.800 20.038 1.00 94.75 150 ALA A C 1
ATOM 1207 O O . ALA A 1 150 ? -9.312 -4.207 21.008 1.00 94.75 150 ALA A O 1
ATOM 1208 N N . ASP A 1 151 ? -10.439 -4.625 19.112 1.00 94.69 151 ASP A N 1
ATOM 1209 C CA . ASP A 1 151 ? -10.221 -6.076 19.083 1.00 94.69 151 ASP A CA 1
ATOM 1210 C C . ASP A 1 151 ? -8.828 -6.474 18.553 1.00 94.69 151 ASP A C 1
ATOM 1212 O O . ASP A 1 151 ? -8.517 -7.660 18.458 1.00 94.69 151 ASP A O 1
ATOM 1216 N N . GLY A 1 152 ? -7.985 -5.493 18.210 1.00 92.88 152 GLY A N 1
ATOM 1217 C CA . GLY A 1 152 ? -6.656 -5.694 17.639 1.00 92.88 152 GLY A CA 1
ATOM 1218 C C . GLY A 1 152 ? -6.657 -5.918 16.127 1.00 92.88 152 GLY A C 1
ATOM 1219 O O . GLY A 1 152 ? -5.584 -6.004 15.531 1.00 92.88 152 GLY A O 1
ATOM 1220 N N . SER A 1 153 ? -7.827 -5.988 15.484 1.00 94.81 153 SER A N 1
ATOM 1221 C CA . SER A 1 153 ? -7.902 -6.060 14.028 1.00 94.81 153 SER A CA 1
ATOM 1222 C C . SER A 1 153 ? -7.555 -4.717 13.386 1.00 94.81 153 SER A C 1
ATOM 1224 O O . SER A 1 153 ? -7.733 -3.640 13.965 1.00 94.81 153 SER A O 1
ATOM 1226 N N . ARG A 1 154 ? -7.049 -4.785 12.154 1.00 95.12 154 ARG A N 1
ATOM 1227 C CA . ARG A 1 154 ? -6.705 -3.620 11.345 1.00 95.12 154 ARG A CA 1
ATOM 1228 C C . ARG A 1 154 ? -7.424 -3.694 10.012 1.00 95.12 154 ARG A C 1
ATOM 1230 O O . ARG A 1 154 ? -7.514 -4.757 9.409 1.00 95.12 154 ARG A O 1
ATOM 1237 N N . ILE A 1 155 ? -7.901 -2.549 9.553 1.00 96.44 155 ILE A N 1
ATOM 1238 C CA . ILE A 1 155 ? -8.500 -2.384 8.235 1.00 96.44 155 ILE A CA 1
ATOM 1239 C C . ILE A 1 155 ? -7.702 -1.329 7.499 1.00 96.44 155 ILE A C 1
ATOM 1241 O O . ILE A 1 155 ? -7.512 -0.232 8.015 1.00 96.44 155 ILE A O 1
ATOM 1245 N N . VAL A 1 156 ? -7.263 -1.657 6.295 1.00 97.69 156 VAL A N 1
ATOM 1246 C CA . VAL A 1 156 ? -6.577 -0.725 5.406 1.00 97.69 156 VAL A CA 1
ATOM 1247 C C . VAL A 1 156 ? -7.525 -0.410 4.261 1.00 97.69 156 VAL A C 1
ATOM 1249 O O . VAL A 1 156 ? -8.275 -1.268 3.817 1.00 97.69 156 VAL A O 1
ATOM 1252 N N . SER A 1 157 ? -7.580 0.836 3.821 1.00 97.69 157 SER A N 1
ATOM 1253 C CA . SER A 1 157 ? -8.367 1.235 2.658 1.00 97.69 157 SER A CA 1
ATOM 1254 C C . SER A 1 157 ? -7.518 2.136 1.784 1.00 97.69 157 SER A C 1
ATOM 1256 O O . SER A 1 157 ? -7.028 3.167 2.241 1.00 97.69 157 SER A O 1
ATOM 1258 N N . PHE A 1 158 ? -7.319 1.711 0.544 1.00 96.62 158 PHE A N 1
ATOM 1259 C CA . PHE A 1 158 ? -6.481 2.385 -0.435 1.00 96.62 158 PHE A CA 1
ATOM 1260 C C . PHE A 1 158 ? -7.292 3.346 -1.306 1.00 96.62 158 PHE A C 1
ATOM 1262 O O . PHE A 1 158 ? -8.519 3.268 -1.391 1.00 96.62 158 PHE A O 1
ATOM 1269 N N . ALA A 1 159 ? -6.590 4.256 -1.984 1.00 93.06 159 ALA A N 1
ATOM 1270 C CA . ALA A 1 159 ? -7.192 5.289 -2.826 1.00 93.06 159 ALA A CA 1
ATOM 1271 C C . ALA A 1 159 ? -8.023 4.736 -4.001 1.00 93.06 159 ALA A C 1
ATOM 1273 O O . ALA A 1 159 ? -8.903 5.432 -4.506 1.00 93.06 159 ALA A O 1
ATOM 1274 N N . ASP A 1 160 ? -7.735 3.508 -4.440 1.00 89.62 160 ASP A N 1
ATOM 1275 C CA . ASP A 1 160 ? -8.439 2.799 -5.513 1.00 89.62 160 ASP A CA 1
ATOM 1276 C C . ASP A 1 160 ? -9.705 2.066 -5.024 1.00 89.62 160 ASP A C 1
ATOM 1278 O O . ASP A 1 160 ? -10.434 1.489 -5.828 1.00 89.62 160 ASP A O 1
ATOM 1282 N N . GLY A 1 161 ? -9.979 2.090 -3.715 1.00 90.94 161 GLY A N 1
ATOM 1283 C CA . GLY A 1 161 ? -11.090 1.379 -3.085 1.00 90.94 161 GLY A CA 1
ATOM 1284 C C . GLY A 1 161 ? -10.757 -0.042 -2.621 1.00 90.94 161 GLY A C 1
ATOM 1285 O O . GLY A 1 161 ? -11.642 -0.708 -2.081 1.00 90.94 161 GLY A O 1
ATOM 1286 N N . THR A 1 162 ? -9.515 -0.510 -2.786 1.00 93.31 162 THR A N 1
ATOM 1287 C CA . THR A 1 162 ? -9.064 -1.803 -2.251 1.00 93.31 162 THR A CA 1
ATOM 1288 C C . THR A 1 162 ? -9.055 -1.775 -0.719 1.00 93.31 162 THR A C 1
ATOM 1290 O O . THR A 1 162 ? -8.645 -0.780 -0.113 1.00 93.31 162 THR A O 1
ATOM 1293 N N . ARG A 1 163 ? -9.525 -2.862 -0.093 1.00 92.81 163 ARG A N 1
ATOM 1294 C CA . ARG A 1 163 ? -9.700 -2.998 1.357 1.00 92.81 163 ARG A CA 1
ATOM 1295 C C . ARG A 1 163 ? -9.407 -4.409 1.845 1.00 92.81 163 ARG A C 1
ATOM 1297 O O . ARG A 1 163 ? -9.829 -5.349 1.138 1.00 92.81 163 ARG A O 1
#

Foldseek 3Di:
DPVVVPQQADFPDWDADPQGWIWTATPVRWIWIAHQLRKIKIKDKDFDDDPPPPPPPPDDDDDDDDDDDDDDDDDDDDDDPPDDPPPPPPPRDIWIWMWIAGSQQWTWIATPVVRDIGTDDGWDWDWDADPVFRKIWIATPQRWIWIQGPVRDIDIAHPVGRD

pLDDT: mean 77.51, std 23.2, range [33.94, 97.81]

InterPro domains:
  IPR026173 Sperm-associated antigen 17 [PTHR21963] (3-163)

Secondary structure (DSSP, 8-state):
--GGGTTTT-EEEEEE-TT--EEEEETTS-EEEE-TTS-EEEEEEEE-PPP------------------------------------------EEEEEEEE-TT--EEEEETTT--EEE-PPPPEEEEE-TTT--EEEEETTS-EEEE-TTS-EEEE-TTS--

Radius of gyration: 30.15 Å; chains: 1; bounding box: 73×49×84 Å

Sequence (163 aa):
CEQSRLNAYEENSRIIDSEGHVMIFKRDGEVMILQPDGGIFIKMIVPQQEPEIETSAESPNSAKKETRTDARGKKKGDPKNDTDVSTIAEEVKHVYQWRCITADGQSYIQNSTTQEYEKTEQLRLILETNPKTNEQVIHREDKVIIVFRADGSRIVSFADGTR

Organism: NCBI:txid392030